Protein AF-A0A9E1PCH2-F1 (afdb_monomer_lite)

Radius of gyration: 29.61 Å; chains: 1; bounding box: 60×16×73 Å

pLDDT: mean 84.95, std 13.12, range [49.56, 97.94]

Structure (mmCIF, N/CA/C/O backbone):
data_AF-A0A9E1PCH2-F1
#
_entry.id   AF-A0A9E1PCH2-F1
#
loop_
_atom_site.group_PDB
_atom_site.id
_atom_site.type_symbol
_atom_site.label_atom_id
_atom_site.label_alt_id
_atom_site.label_comp_id
_atom_site.label_as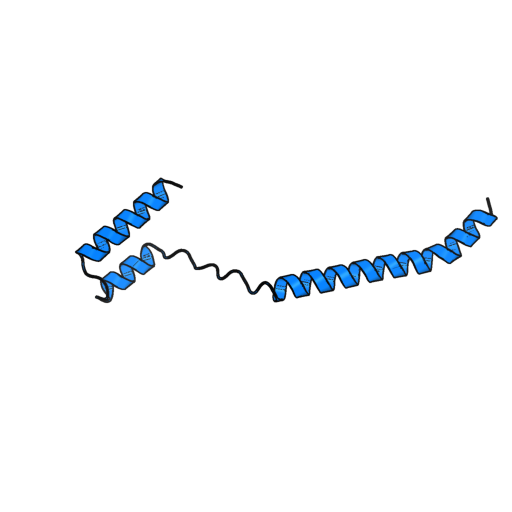ym_id
_atom_site.label_entity_id
_atom_site.label_seq_id
_atom_site.pdbx_PDB_ins_code
_atom_site.Cartn_x
_atom_site.Cartn_y
_atom_site.Cartn_z
_atom_site.occupancy
_atom_site.B_iso_or_equiv
_atom_site.auth_seq_id
_atom_site.auth_comp_id
_atom_site.auth_asym_id
_atom_site.auth_atom_id
_atom_site.pdbx_PDB_model_num
ATOM 1 N N . MET A 1 1 ? 26.643 -1.705 -41.474 1.00 57.44 1 MET A N 1
ATOM 2 C CA . MET A 1 1 ? 25.797 -2.409 -40.478 1.00 57.44 1 MET A CA 1
ATOM 3 C C . MET A 1 1 ? 26.589 -3.204 -39.434 1.00 57.44 1 MET A C 1
ATOM 5 O O . MET A 1 1 ? 26.073 -3.355 -38.340 1.00 57.44 1 MET A O 1
ATOM 9 N N . ILE A 1 2 ? 27.827 -3.653 -39.697 1.00 63.06 2 ILE A N 1
ATOM 10 C CA . ILE A 1 2 ? 28.632 -4.441 -38.733 1.00 63.06 2 ILE A CA 1
ATOM 11 C C . ILE A 1 2 ? 29.072 -3.611 -37.506 1.00 63.06 2 ILE A C 1
ATOM 13 O O . ILE A 1 2 ? 28.972 -4.087 -36.382 1.00 63.06 2 ILE A O 1
ATOM 17 N N . LEU A 1 3 ? 29.450 -2.341 -37.706 1.00 66.94 3 LEU A N 1
ATOM 18 C CA . LEU A 1 3 ? 29.915 -1.440 -36.634 1.00 66.94 3 LEU A CA 1
ATOM 19 C C . LEU A 1 3 ? 28.850 -1.118 -35.570 1.00 66.94 3 LEU A C 1
ATOM 21 O O . LEU A 1 3 ? 29.192 -0.876 -34.420 1.00 66.94 3 LEU A O 1
ATOM 25 N N . LEU A 1 4 ? 27.564 -1.119 -35.946 1.00 71.62 4 LEU A N 1
ATOM 26 C CA . LEU A 1 4 ? 26.447 -0.889 -35.018 1.00 71.62 4 LEU A CA 1
ATOM 27 C C . LEU A 1 4 ? 26.181 -2.115 -34.134 1.00 71.62 4 LEU A C 1
ATOM 29 O O . LEU A 1 4 ? 25.799 -1.963 -32.980 1.00 71.62 4 LEU A O 1
ATOM 33 N N . GLY A 1 5 ? 26.402 -3.326 -34.653 1.00 76.94 5 GLY A N 1
ATOM 34 C CA . GLY A 1 5 ? 26.195 -4.561 -33.896 1.00 76.94 5 GLY A CA 1
ATOM 35 C C . GLY A 1 5 ? 27.198 -4.725 -32.754 1.00 76.94 5 GLY A C 1
ATOM 36 O O . GLY A 1 5 ? 26.807 -5.107 -31.656 1.00 76.94 5 GLY A O 1
ATOM 37 N N . SER A 1 6 ? 28.467 -4.379 -32.986 1.00 78.94 6 SER A N 1
ATOM 38 C CA . SER A 1 6 ? 29.532 -4.498 -31.983 1.00 78.94 6 SER A CA 1
ATOM 39 C C . SER A 1 6 ? 29.352 -3.526 -30.815 1.00 78.94 6 SER A C 1
ATOM 41 O O . SER A 1 6 ? 29.404 -3.951 -29.665 1.00 78.94 6 SER A O 1
ATOM 43 N N . VAL A 1 7 ? 29.044 -2.253 -31.089 1.00 81.88 7 VAL A N 1
ATOM 44 C CA . VAL A 1 7 ? 28.779 -1.270 -30.019 1.00 81.88 7 VAL A CA 1
ATOM 45 C C . VAL A 1 7 ? 27.524 -1.620 -29.222 1.00 81.88 7 VAL A C 1
ATOM 47 O O . VAL A 1 7 ? 27.514 -1.477 -28.003 1.00 81.88 7 VAL A O 1
ATOM 50 N N . LEU A 1 8 ? 26.476 -2.142 -29.875 1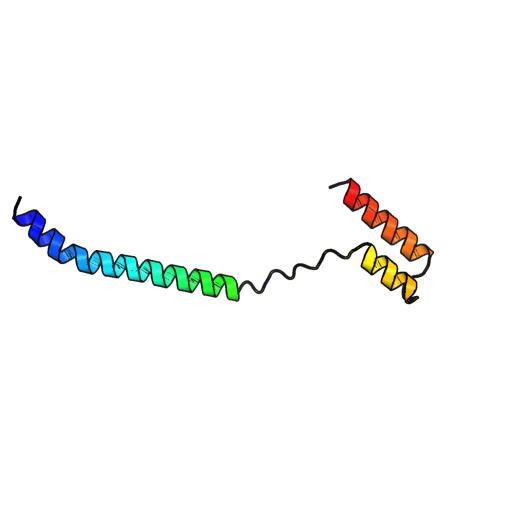.00 83.19 8 LEU A N 1
ATOM 51 C CA . LEU A 1 8 ? 25.299 -2.627 -29.159 1.00 83.19 8 LEU A CA 1
ATOM 52 C C . LEU A 1 8 ? 25.659 -3.808 -28.255 1.00 83.19 8 LEU A C 1
ATOM 54 O O . LEU A 1 8 ? 25.247 -3.807 -27.106 1.00 83.19 8 LEU A O 1
ATOM 58 N N . GLN A 1 9 ? 26.442 -4.783 -28.718 1.00 88.12 9 GLN A N 1
ATOM 59 C CA . GLN A 1 9 ? 26.830 -5.930 -27.887 1.00 88.12 9 GLN A CA 1
ATOM 60 C C . GLN A 1 9 ? 27.703 -5.556 -26.685 1.00 88.12 9 GLN A C 1
ATOM 62 O O . GLN A 1 9 ? 27.656 -6.248 -25.672 1.00 88.12 9 GLN A O 1
ATOM 67 N N . GLU A 1 10 ? 28.453 -4.461 -26.767 1.00 88.75 10 GLU A N 1
ATOM 68 C CA . GLU A 1 10 ? 29.277 -3.966 -25.663 1.00 88.75 10 GLU A CA 1
ATOM 69 C C . GLU A 1 10 ? 28.459 -3.162 -24.634 1.00 88.75 10 GLU A C 1
ATOM 71 O O . GLU A 1 10 ? 28.662 -3.282 -23.425 1.00 88.75 10 GLU A O 1
ATOM 76 N N . ILE A 1 11 ? 27.477 -2.384 -25.100 1.00 92.44 11 ILE A N 1
ATOM 77 C CA . ILE A 1 11 ? 26.644 -1.513 -24.252 1.00 92.44 11 ILE A CA 1
ATOM 78 C C . ILE A 1 11 ? 25.434 -2.262 -23.666 1.00 92.44 11 ILE A C 1
ATOM 80 O O . ILE A 1 11 ? 24.936 -1.924 -22.589 1.00 92.44 11 ILE A O 1
ATOM 84 N N . LEU A 1 12 ? 24.931 -3.290 -24.348 1.00 93.44 12 LEU A N 1
ATOM 85 C CA . LEU A 1 12 ? 23.729 -4.017 -23.937 1.00 93.44 12 LEU A CA 1
ATOM 86 C C . LEU A 1 12 ? 23.871 -4.710 -22.564 1.00 93.44 12 LEU A C 1
ATOM 88 O O . LEU A 1 12 ? 22.956 -4.559 -21.753 1.00 93.44 12 LEU A O 1
ATOM 92 N N . PRO A 1 13 ? 24.986 -5.391 -22.225 1.00 93.75 13 PRO A N 1
ATOM 93 C CA . PRO A 1 13 ? 25.149 -6.034 -20.921 1.00 93.75 13 PRO A CA 1
ATOM 94 C C . PRO A 1 13 ? 25.170 -5.027 -19.769 1.00 93.75 13 PRO A C 1
ATOM 96 O O . PRO A 1 13 ? 24.500 -5.232 -18.757 1.00 93.75 13 PRO A O 1
ATOM 99 N N . SER A 1 14 ? 25.897 -3.916 -19.929 1.00 93.94 14 SER A N 1
ATOM 100 C CA . SER A 1 14 ? 25.985 -2.863 -18.911 1.00 93.94 14 SER A CA 1
ATOM 101 C C . SER A 1 14 ? 24.653 -2.133 -18.739 1.00 93.94 14 SER A C 1
ATOM 103 O O . SER A 1 14 ? 24.248 -1.856 -17.611 1.00 93.94 14 SER A O 1
ATOM 105 N N . THR A 1 15 ? 23.915 -1.913 -19.830 1.00 95.25 15 THR A N 1
ATOM 106 C CA . THR A 1 15 ? 22.566 -1.330 -19.791 1.00 95.25 15 THR A CA 1
ATOM 107 C C . THR A 1 15 ? 21.577 -2.249 -19.074 1.00 95.25 15 THR A C 1
ATOM 109 O O . THR A 1 15 ? 20.844 -1.797 -18.195 1.00 95.25 15 THR A O 1
ATOM 112 N N . ILE A 1 16 ? 21.576 -3.549 -19.394 1.00 96.38 16 ILE A N 1
ATOM 113 C CA . ILE A 1 16 ? 20.722 -4.542 -18.724 1.00 96.38 16 ILE A CA 1
ATOM 114 C C . ILE A 1 16 ? 21.052 -4.607 -17.231 1.00 96.38 16 ILE A C 1
ATOM 116 O O . ILE A 1 16 ? 20.139 -4.581 -16.406 1.00 96.38 16 ILE A O 1
ATOM 120 N N . LEU A 1 17 ? 22.338 -4.635 -16.873 1.00 96.56 17 LEU A N 1
ATOM 121 C CA . LEU A 1 17 ? 22.782 -4.625 -15.480 1.00 96.56 17 LEU A CA 1
ATOM 122 C C . LEU A 1 17 ? 22.236 -3.402 -14.728 1.00 96.56 17 LEU A C 1
ATOM 124 O O . LEU A 1 17 ? 21.712 -3.539 -13.622 1.00 96.56 17 LEU A O 1
ATOM 128 N N . LEU A 1 18 ? 22.315 -2.218 -15.341 1.00 97.19 18 LEU A N 1
ATOM 129 C CA . LEU A 1 18 ? 21.816 -0.974 -14.755 1.00 97.19 18 LEU A CA 1
ATOM 130 C C . LEU A 1 18 ? 20.298 -1.015 -14.546 1.00 97.19 18 LEU A C 1
ATOM 132 O O . LEU A 1 18 ? 19.813 -0.666 -13.471 1.00 97.19 18 LEU A O 1
ATOM 136 N N . ILE A 1 19 ? 19.550 -1.497 -15.542 1.00 97.69 19 ILE A N 1
ATOM 137 C CA . ILE A 1 19 ? 18.094 -1.665 -15.450 1.00 97.69 19 ILE A CA 1
ATOM 138 C C . ILE A 1 19 ? 17.737 -2.603 -14.295 1.00 97.69 19 ILE A C 1
ATOM 140 O O . ILE A 1 19 ? 16.888 -2.271 -13.466 1.00 97.69 19 ILE A O 1
ATOM 144 N N . VAL A 1 20 ? 18.409 -3.753 -14.202 1.00 97.69 20 VAL A N 1
ATOM 145 C CA . VAL A 1 20 ? 18.196 -4.722 -13.118 1.00 97.69 20 VAL A CA 1
ATOM 146 C C . VAL A 1 20 ? 18.481 -4.083 -11.758 1.00 97.69 20 VAL A C 1
ATOM 148 O O . VAL A 1 20 ? 17.681 -4.232 -10.833 1.00 97.69 20 VAL A O 1
ATOM 151 N N . LEU A 1 21 ? 19.564 -3.315 -11.640 1.00 97.88 21 LEU A N 1
ATOM 152 C CA . LEU A 1 21 ? 19.930 -2.621 -10.406 1.00 97.88 21 LEU A CA 1
ATOM 153 C C . LEU A 1 21 ? 18.863 -1.599 -9.988 1.00 97.88 21 LEU A C 1
ATOM 155 O O . LEU A 1 21 ? 18.470 -1.568 -8.820 1.00 97.88 21 LEU A O 1
ATOM 159 N N . VAL A 1 22 ? 18.335 -0.815 -10.933 1.00 97.88 22 VAL A N 1
ATOM 160 C CA . VAL A 1 22 ? 17.248 0.144 -10.669 1.00 97.88 22 VAL A CA 1
ATOM 161 C C . VAL A 1 22 ? 15.978 -0.572 -10.213 1.00 97.88 22 VAL A C 1
ATOM 163 O O . VAL A 1 22 ? 15.345 -0.134 -9.251 1.00 97.88 22 VAL A O 1
ATOM 166 N N . ILE A 1 23 ? 15.616 -1.691 -10.846 1.00 97.88 23 ILE A N 1
ATOM 167 C CA . ILE A 1 23 ? 14.442 -2.483 -10.451 1.00 97.88 23 ILE A CA 1
ATOM 168 C C . ILE A 1 23 ? 14.615 -3.018 -9.027 1.00 97.88 23 ILE A C 1
ATOM 170 O O . ILE A 1 23 ? 13.710 -2.870 -8.205 1.00 97.88 23 ILE A O 1
ATOM 174 N N . ILE A 1 24 ? 15.777 -3.593 -8.706 1.00 97.94 24 ILE A N 1
ATOM 175 C CA . ILE A 1 24 ? 16.074 -4.110 -7.363 1.00 97.94 24 ILE A CA 1
ATOM 176 C C . ILE A 1 24 ? 15.985 -2.983 -6.330 1.00 97.94 24 ILE A C 1
ATOM 178 O O . ILE A 1 24 ? 15.276 -3.125 -5.330 1.00 97.94 24 ILE A O 1
ATOM 182 N N . GLY A 1 25 ? 16.635 -1.845 -6.589 1.00 97.25 25 GLY A N 1
ATOM 183 C CA . GLY A 1 25 ? 16.581 -0.673 -5.716 1.00 97.25 25 GLY A CA 1
ATOM 184 C C . GLY A 1 25 ? 15.150 -0.175 -5.504 1.00 97.25 25 GLY A C 1
ATOM 185 O O . GLY A 1 25 ? 14.725 0.031 -4.367 1.00 97.25 25 GLY A O 1
ATOM 186 N N . GLY A 1 26 ? 14.365 -0.073 -6.579 1.00 96.75 26 GLY A N 1
ATOM 187 C CA . GLY A 1 26 ? 12.954 0.306 -6.520 1.00 96.75 26 GLY A CA 1
ATOM 188 C C . GLY A 1 26 ? 12.118 -0.657 -5.674 1.00 96.75 26 GLY A C 1
ATOM 189 O O . GLY A 1 26 ? 11.361 -0.223 -4.807 1.00 96.75 26 GLY A O 1
ATOM 190 N N . VAL A 1 27 ? 12.293 -1.969 -5.857 1.00 96.94 27 VAL A N 1
ATOM 191 C CA . VAL A 1 27 ? 11.595 -2.998 -5.070 1.00 96.94 27 VAL A CA 1
ATOM 192 C C . VAL A 1 27 ? 11.960 -2.912 -3.587 1.00 96.94 27 VAL A C 1
ATOM 194 O O . VAL A 1 27 ? 11.069 -3.002 -2.737 1.00 96.94 27 VAL A O 1
ATOM 197 N N . ILE A 1 28 ? 13.241 -2.711 -3.264 1.00 96.88 28 ILE A N 1
ATOM 198 C CA . ILE A 1 28 ? 13.712 -2.537 -1.883 1.00 96.88 28 ILE A CA 1
ATOM 199 C C . ILE A 1 28 ? 13.060 -1.301 -1.258 1.00 96.88 28 ILE A C 1
ATOM 201 O O . ILE A 1 28 ? 12.477 -1.409 -0.180 1.00 96.88 28 ILE A O 1
ATOM 205 N N . ILE A 1 29 ? 13.080 -0.155 -1.945 1.00 96.12 29 ILE A N 1
ATOM 206 C CA . ILE A 1 29 ? 12.478 1.096 -1.459 1.00 96.12 29 ILE A CA 1
ATOM 207 C C . ILE A 1 29 ? 10.973 0.932 -1.239 1.00 96.12 29 ILE A C 1
ATOM 209 O O . ILE A 1 29 ? 10.451 1.356 -0.209 1.00 96.12 29 ILE A O 1
ATOM 213 N N . LEU A 1 30 ? 10.257 0.306 -2.175 1.00 94.19 30 LEU A N 1
ATOM 214 C CA . LEU A 1 30 ? 8.814 0.092 -2.057 1.00 94.19 30 LEU A CA 1
ATOM 215 C C . LEU A 1 30 ? 8.469 -0.840 -0.891 1.00 94.19 30 LEU A C 1
ATOM 217 O O . LEU A 1 30 ? 7.527 -0.562 -0.145 1.00 94.19 30 LEU A O 1
ATOM 221 N N . ARG A 1 31 ? 9.243 -1.913 -0.690 1.00 91.94 31 ARG A N 1
ATOM 222 C CA . ARG A 1 31 ? 9.081 -2.818 0.458 1.00 91.94 31 ARG A CA 1
ATOM 223 C C . ARG A 1 31 ? 9.398 -2.119 1.775 1.00 91.94 31 ARG A C 1
ATOM 225 O O . ARG A 1 31 ? 8.576 -2.175 2.686 1.00 91.94 31 ARG A O 1
ATOM 232 N N . ALA A 1 32 ? 10.513 -1.397 1.850 1.00 91.38 32 ALA A N 1
ATOM 233 C CA . ALA A 1 32 ? 10.887 -0.613 3.023 1.00 91.38 32 ALA A CA 1
ATOM 234 C C . ALA A 1 32 ? 9.819 0.441 3.350 1.00 91.38 32 ALA A C 1
ATOM 236 O O . ALA A 1 32 ? 9.391 0.560 4.494 1.00 91.38 32 ALA A O 1
ATOM 237 N N . ARG A 1 33 ? 9.292 1.140 2.336 1.00 88.62 33 ARG A N 1
ATOM 238 C CA . ARG A 1 33 ? 8.193 2.101 2.490 1.00 88.62 33 ARG A CA 1
ATOM 239 C C . ARG A 1 33 ? 6.911 1.434 2.986 1.00 88.62 33 ARG A C 1
ATOM 241 O O . ARG A 1 33 ? 6.213 2.029 3.802 1.00 88.62 33 ARG A O 1
ATOM 248 N N . LYS A 1 34 ? 6.589 0.226 2.514 1.00 83.62 34 LYS A N 1
ATOM 249 C CA . LYS A 1 34 ? 5.426 -0.541 2.986 1.00 83.62 34 LYS A CA 1
ATOM 250 C C . LYS A 1 34 ? 5.585 -0.986 4.442 1.00 83.62 34 LYS A C 1
ATOM 252 O O . LYS A 1 34 ? 4.597 -1.008 5.157 1.00 83.62 34 LYS A O 1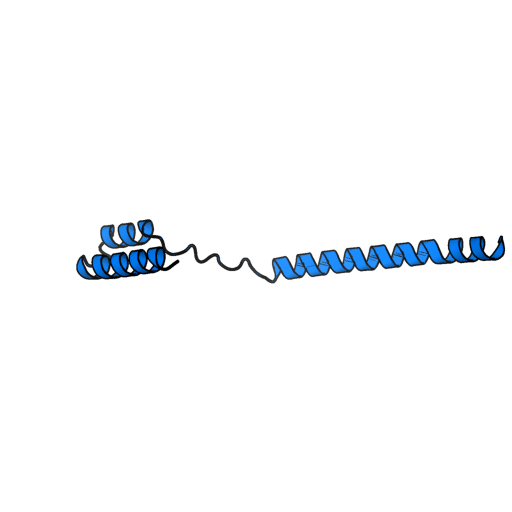
ATOM 257 N N . MET A 1 35 ? 6.801 -1.312 4.877 1.00 83.62 35 MET A N 1
ATOM 258 C CA . MET A 1 35 ? 7.083 -1.661 6.275 1.00 83.62 35 MET A CA 1
ATOM 259 C C . MET A 1 35 ? 7.096 -0.426 7.189 1.00 83.62 35 MET A C 1
ATOM 261 O O . MET A 1 35 ? 6.612 -0.498 8.313 1.00 83.62 35 MET A O 1
ATOM 265 N N . ALA A 1 36 ? 7.609 0.709 6.701 1.00 81.19 36 ALA A N 1
ATOM 266 C CA . ALA A 1 36 ? 7.677 1.970 7.444 1.00 81.19 36 ALA A CA 1
ATOM 267 C C . ALA A 1 36 ? 6.315 2.669 7.562 1.00 81.19 36 ALA A C 1
ATOM 269 O O . ALA A 1 36 ? 6.018 3.283 8.585 1.00 81.19 36 ALA A O 1
ATOM 270 N N . LYS A 1 37 ? 5.450 2.537 6.548 1.00 72.44 37 LYS A N 1
ATOM 271 C CA . LYS A 1 37 ? 4.010 2.752 6.706 1.00 72.44 37 LYS A CA 1
ATOM 272 C C . LYS A 1 37 ? 3.460 1.579 7.511 1.00 72.44 37 LYS A C 1
ATOM 274 O O . LYS A 1 37 ? 2.789 0.716 6.949 1.00 72.44 37 LYS A O 1
ATOM 279 N N . GLY A 1 38 ? 3.783 1.535 8.808 1.00 59.62 38 GLY A N 1
ATOM 280 C CA . GLY A 1 38 ? 3.120 0.649 9.756 1.00 59.62 38 GLY A CA 1
ATOM 281 C C . GLY A 1 38 ? 1.637 0.671 9.430 1.00 59.62 38 GLY A C 1
ATOM 282 O O . GLY A 1 38 ? 1.110 1.760 9.171 1.00 59.62 38 GLY A O 1
ATOM 283 N N . SER A 1 39 ? 1.049 -0.525 9.287 1.00 58.25 39 SER A N 1
ATOM 284 C CA . SER A 1 39 ? -0.324 -0.737 8.829 1.00 58.25 39 SER A CA 1
ATOM 285 C C . SER A 1 39 ? -1.153 0.440 9.307 1.00 58.25 39 SER A C 1
ATOM 287 O O . SER A 1 39 ? -1.123 0.656 10.525 1.00 58.25 39 SER A O 1
ATOM 289 N N . PRO A 1 40 ? -1.802 1.243 8.426 1.00 56.12 40 PRO A N 1
ATOM 290 C CA . PRO A 1 40 ? -2.753 2.220 8.927 1.00 56.12 40 PRO A CA 1
ATOM 291 C C . PRO A 1 40 ? -3.593 1.399 9.875 1.00 56.12 40 PRO A C 1
ATOM 293 O O . PRO A 1 40 ? -4.113 0.362 9.448 1.00 56.12 40 PRO A O 1
ATOM 296 N N . LYS A 1 41 ? -3.531 1.727 11.174 1.00 50.06 41 LYS A N 1
ATOM 297 C CA . LYS A 1 41 ? -4.357 1.070 12.170 1.00 50.06 41 LYS A CA 1
ATOM 298 C C . LYS A 1 41 ? -5.712 1.235 11.527 1.00 50.06 41 LYS A C 1
ATOM 300 O O . LYS A 1 41 ? -6.200 2.354 11.389 1.00 50.06 41 LYS A O 1
ATOM 305 N N . SER A 1 42 ? -6.228 0.147 10.967 1.00 49.56 42 SER A N 1
ATOM 306 C CA . SER A 1 42 ? -7.620 0.066 10.639 1.00 49.56 42 SER A CA 1
ATOM 307 C C . SER A 1 42 ? -8.170 0.106 12.042 1.00 49.56 42 SER A C 1
ATOM 309 O O . SER A 1 42 ? -8.163 -0.902 12.745 1.00 49.56 42 SER A O 1
ATOM 311 N N . GLU A 1 43 ? -8.399 1.327 12.531 1.00 54.22 43 GLU A N 1
ATOM 312 C CA . GLU A 1 43 ? -9.292 1.592 13.627 1.00 54.22 43 GLU A CA 1
ATOM 313 C C . GLU A 1 43 ? -10.548 0.916 13.138 1.00 54.22 43 GLU A C 1
ATOM 315 O O . GLU A 1 43 ? -11.245 1.422 12.257 1.00 54.22 43 GLU A O 1
ATOM 320 N N . MET A 1 44 ? -10.678 -0.346 13.542 1.00 51.91 44 MET A N 1
ATOM 321 C CA . MET A 1 44 ? -11.789 -1.186 13.187 1.00 51.91 44 MET A CA 1
ATOM 322 C C . MET A 1 44 ? -12.988 -0.329 13.559 1.00 51.91 44 MET A C 1
ATOM 324 O O . MET A 1 44 ? -13.064 0.082 14.721 1.00 51.91 44 MET A O 1
ATOM 328 N N . PRO A 1 45 ? -13.799 0.102 12.577 1.00 65.69 45 PRO A N 1
ATOM 329 C CA . PRO A 1 45 ? -14.774 1.142 12.826 1.00 65.69 45 PRO A CA 1
ATOM 330 C C . PRO A 1 45 ? -15.649 0.644 13.962 1.00 65.69 45 PRO A C 1
ATOM 332 O O . PRO A 1 45 ? -16.253 -0.421 13.835 1.00 65.69 45 PRO A O 1
ATOM 335 N N . PHE A 1 46 ? -15.624 1.371 15.084 1.00 76.56 46 PHE A N 1
ATOM 336 C CA . PHE A 1 46 ? -16.300 0.980 16.313 1.00 76.56 46 PHE A CA 1
ATOM 337 C C . PHE A 1 46 ? -17.714 0.525 15.964 1.00 76.56 46 PHE A C 1
ATOM 339 O O . PHE A 1 46 ? -18.488 1.278 15.365 1.00 76.56 46 PHE A O 1
ATOM 346 N N . THR A 1 47 ? -18.022 -0.742 16.233 1.00 85.56 47 THR A N 1
ATOM 347 C CA . THR A 1 47 ? -19.229 -1.364 15.673 1.00 85.56 47 THR A CA 1
ATOM 348 C C . THR A 1 47 ? -20.412 -1.226 16.626 1.00 85.56 47 THR A C 1
ATOM 350 O O . THR A 1 47 ? -20.261 -1.136 17.845 1.00 85.56 47 THR A O 1
ATOM 353 N N . LEU A 1 48 ? -21.641 -1.302 16.100 1.00 86.94 48 LEU A N 1
ATOM 354 C CA . LEU A 1 48 ? -22.840 -1.387 16.950 1.00 86.94 48 LEU A CA 1
ATOM 355 C C . LEU A 1 48 ? -22.808 -2.611 17.885 1.00 86.94 48 LEU A C 1
ATOM 357 O O . LEU A 1 48 ? -23.424 -2.594 18.953 1.00 86.94 48 LEU A O 1
ATOM 361 N N . ALA A 1 49 ? -22.099 -3.676 17.494 1.00 86.06 49 ALA A N 1
ATOM 362 C CA . ALA A 1 49 ? -21.914 -4.860 18.322 1.00 86.06 49 ALA A CA 1
ATOM 363 C C . ALA A 1 49 ? -21.032 -4.565 19.545 1.00 86.06 49 ALA A C 1
ATOM 365 O O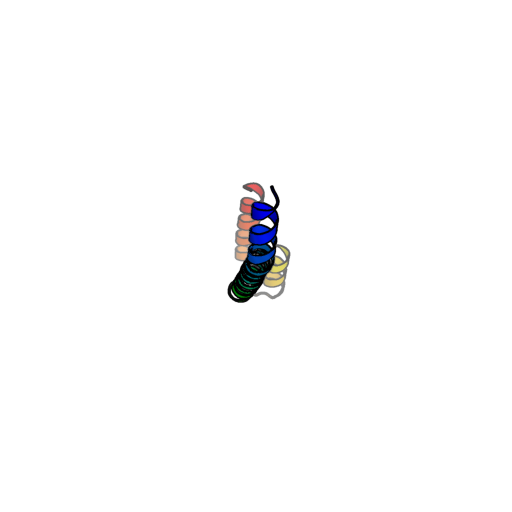 . ALA A 1 49 ? -21.351 -5.024 20.642 1.00 86.06 49 ALA A O 1
ATOM 366 N N . GLU A 1 50 ? -19.972 -3.771 19.383 1.00 87.75 50 GLU A N 1
ATOM 367 C CA . GLU A 1 50 ? -19.116 -3.322 20.487 1.00 87.75 50 GLU A CA 1
ATOM 368 C C . GLU A 1 50 ? -19.849 -2.362 21.420 1.00 87.75 50 GLU A C 1
ATOM 370 O O . GLU A 1 50 ? -19.809 -2.562 22.632 1.00 87.75 50 GLU A O 1
ATOM 375 N N . LEU A 1 51 ? -20.619 -1.414 20.875 1.00 90.31 51 LEU A N 1
ATOM 376 C CA . LEU A 1 51 ? -21.451 -0.517 21.681 1.00 90.31 51 LEU A CA 1
ATOM 377 C C . LEU A 1 51 ? -22.440 -1.298 22.567 1.00 90.31 51 LEU A C 1
ATOM 379 O O . LEU A 1 51 ? -22.604 -0.998 23.749 1.00 90.31 51 LEU A O 1
ATOM 383 N N . ARG A 1 52 ? -23.077 -2.343 22.018 1.00 89.19 52 ARG A N 1
ATOM 384 C CA . ARG A 1 52 ? -23.994 -3.211 22.777 1.00 89.19 52 ARG A CA 1
ATOM 385 C C . ARG A 1 52 ? -23.264 -4.023 23.850 1.00 89.19 52 ARG A C 1
ATOM 387 O O . ARG A 1 52 ? -23.835 -4.260 24.911 1.00 89.19 52 ARG A O 1
ATOM 394 N N . LYS A 1 53 ? -22.034 -4.477 23.590 1.00 91.31 53 LYS A N 1
ATOM 395 C CA . LYS A 1 53 ? -21.222 -5.169 24.604 1.00 91.31 53 LYS A CA 1
ATOM 396 C C . LYS A 1 53 ? -20.889 -4.232 25.766 1.00 91.31 53 LYS A C 1
ATOM 398 O O . LYS A 1 53 ? -21.015 -4.655 26.906 1.00 91.31 53 LYS A O 1
ATOM 403 N N . LEU A 1 54 ? -20.538 -2.981 25.480 1.00 89.94 54 LEU A N 1
ATOM 404 C CA . LEU A 1 54 ? -20.204 -1.964 26.483 1.00 89.94 54 LEU A CA 1
ATOM 405 C C . LEU A 1 54 ? -21.394 -1.665 27.409 1.00 89.94 54 LEU A C 1
ATOM 407 O O . LEU A 1 54 ? -21.262 -1.696 28.629 1.00 89.94 54 LEU A O 1
ATOM 411 N N . HIS A 1 55 ? -22.587 -1.518 26.825 1.00 92.50 55 HIS A N 1
ATOM 412 C CA . HIS A 1 55 ? -23.845 -1.389 27.569 1.00 92.50 55 HIS A CA 1
ATOM 413 C C . HIS A 1 55 ? -24.136 -2.611 28.453 1.00 92.50 55 HIS A C 1
ATOM 415 O O . HIS A 1 55 ? -24.418 -2.467 29.637 1.00 92.50 55 HIS A O 1
ATOM 421 N N . LYS A 1 56 ? -23.969 -3.831 27.923 1.00 91.81 56 LYS A N 1
ATOM 422 C CA . LYS A 1 56 ? -24.148 -5.071 28.702 1.00 91.81 56 LYS A CA 1
ATOM 423 C C . LYS A 1 56 ? -23.156 -5.230 29.857 1.00 91.81 56 LYS A C 1
ATOM 425 O O . LYS A 1 56 ? -23.480 -5.916 30.819 1.00 91.81 56 LYS A O 1
ATOM 430 N N . ARG A 1 57 ? -21.960 -4.643 29.757 1.00 93.31 57 ARG A N 1
ATOM 431 C CA . ARG A 1 57 ? -20.964 -4.627 30.842 1.00 93.31 57 ARG A CA 1
ATOM 432 C C . ARG A 1 57 ? -21.275 -3.586 31.924 1.00 93.31 57 ARG A C 1
ATOM 434 O O . ARG A 1 57 ? -20.567 -3.547 32.920 1.00 93.31 57 ARG A O 1
ATOM 441 N N . GLY A 1 58 ? -22.310 -2.762 31.741 1.00 90.88 58 GLY A N 1
ATOM 442 C CA . GLY A 1 58 ? -22.648 -1.679 32.665 1.00 90.88 58 GLY A CA 1
ATOM 443 C C . GLY A 1 58 ? -21.714 -0.470 32.564 1.00 90.88 58 GLY A C 1
ATOM 444 O O . GLY A 1 58 ? -21.785 0.424 33.394 1.00 90.88 58 GLY A O 1
ATOM 445 N N . GLU A 1 59 ? -20.857 -0.418 31.541 1.00 90.62 59 GLU A N 1
ATOM 446 C CA . GLU A 1 59 ? -19.939 0.704 31.288 1.00 90.62 59 GLU A CA 1
ATOM 447 C C . GLU A 1 59 ? -20.641 1.898 30.611 1.00 90.62 59 GLU A C 1
ATOM 449 O O . GLU A 1 59 ? -20.016 2.913 30.320 1.00 90.62 59 GLU A O 1
ATOM 454 N N . LEU A 1 60 ? -21.935 1.764 30.313 1.00 89.75 60 LEU A N 1
ATOM 455 C CA . LEU A 1 60 ? -22.753 2.737 29.598 1.00 89.75 60 LEU A CA 1
ATOM 456 C C . LEU A 1 60 ? -24.146 2.743 30.225 1.00 89.75 60 LEU A C 1
ATOM 458 O O . LEU A 1 60 ? -24.758 1.680 30.346 1.00 89.75 60 LEU A O 1
ATOM 462 N N . SER A 1 61 ? -24.667 3.916 30.581 1.00 90.44 61 SER A N 1
ATOM 463 C CA . SER A 1 61 ? -26.071 4.025 30.988 1.00 90.44 61 SER A CA 1
ATOM 464 C C . SER A 1 61 ? -27.011 3.819 29.793 1.00 90.44 61 SER A C 1
ATOM 466 O O . SER A 1 61 ? -26.630 3.995 28.630 1.00 90.44 61 SER A O 1
ATOM 468 N N . ASP A 1 62 ? -28.271 3.470 30.064 1.00 91.31 62 ASP A N 1
ATOM 469 C CA . ASP A 1 62 ? -29.292 3.274 29.025 1.00 91.31 62 ASP A CA 1
ATOM 470 C C . ASP A 1 62 ? -29.461 4.507 28.124 1.00 91.31 62 ASP A C 1
ATOM 472 O O . ASP A 1 62 ? -29.628 4.389 26.906 1.00 91.31 62 ASP A O 1
ATOM 476 N N . GLU A 1 63 ? -29.390 5.700 28.714 1.00 92.75 63 GLU A N 1
ATOM 477 C CA . GLU A 1 63 ? -29.562 6.968 28.005 1.00 92.75 63 GLU A CA 1
ATOM 478 C C . GLU A 1 63 ? -28.367 7.291 27.106 1.00 92.75 63 GLU A C 1
ATOM 480 O O . GLU A 1 63 ? -28.528 7.685 25.944 1.00 92.75 63 GLU A O 1
ATOM 485 N N 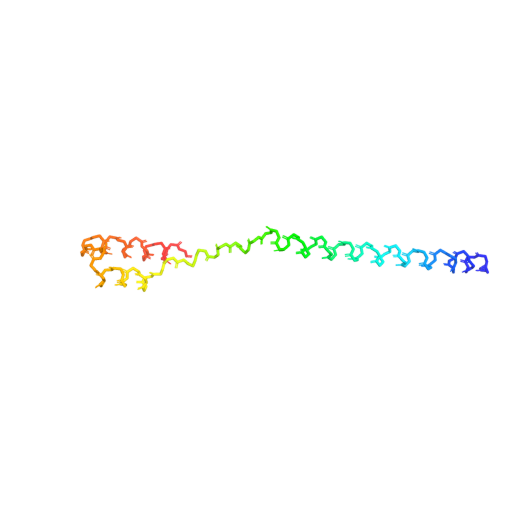. GLU A 1 64 ? -27.156 7.053 27.600 1.00 90.06 64 GLU A N 1
ATOM 486 C CA . GLU A 1 64 ? -25.933 7.196 26.815 1.00 90.06 64 GLU A CA 1
ATOM 487 C C . GLU A 1 64 ? -25.884 6.172 25.668 1.00 90.06 64 GLU A C 1
ATOM 489 O O . GLU A 1 64 ? -25.532 6.525 24.537 1.00 90.06 64 GLU A O 1
ATOM 494 N N . PHE A 1 65 ? -26.335 4.933 25.900 1.00 93.19 65 PHE A N 1
ATOM 495 C CA . PHE A 1 65 ? -26.423 3.905 24.861 1.00 93.19 65 PHE A CA 1
ATOM 496 C C . PHE A 1 65 ? -27.398 4.301 23.750 1.00 93.19 65 PHE A C 1
ATOM 498 O O . PHE A 1 65 ? -27.057 4.203 22.566 1.00 93.19 65 PHE A O 1
ATOM 505 N N . LYS A 1 66 ? -28.596 4.789 24.099 1.00 93.00 66 LYS A N 1
ATOM 506 C CA . LYS A 1 66 ? -29.588 5.261 23.117 1.00 93.00 66 LYS A CA 1
ATOM 507 C C . LYS A 1 66 ? -29.026 6.393 22.256 1.00 93.00 66 LYS A C 1
ATOM 509 O O . LYS A 1 66 ? -29.151 6.335 21.029 1.00 93.00 66 LYS A O 1
ATOM 514 N N . ARG A 1 67 ? -28.372 7.387 22.872 1.00 91.81 67 ARG A N 1
ATOM 515 C CA . ARG A 1 67 ? -27.752 8.520 22.160 1.00 91.81 67 ARG A CA 1
ATOM 516 C C . ARG A 1 67 ? -26.642 8.062 21.213 1.00 91.81 67 ARG A C 1
ATOM 518 O O . ARG A 1 67 ? -26.648 8.435 20.038 1.00 91.81 67 ARG A O 1
ATOM 525 N N . ALA A 1 68 ? -25.727 7.220 21.693 1.00 90.12 68 ALA A N 1
ATOM 526 C CA . ALA A 1 68 ? -24.624 6.697 20.889 1.00 90.12 68 ALA A CA 1
ATOM 527 C C . ALA A 1 68 ? -25.129 5.846 19.711 1.00 90.12 68 ALA A C 1
ATOM 529 O O . ALA A 1 68 ? -24.712 6.050 18.568 1.00 90.12 68 ALA A O 1
ATOM 530 N N . LYS A 1 69 ? -26.102 4.959 19.956 1.00 91.69 69 LYS A N 1
ATOM 531 C CA . LYS A 1 69 ? -26.728 4.119 18.927 1.00 91.69 69 LYS A CA 1
ATOM 532 C C . LYS A 1 69 ? -27.398 4.960 17.836 1.00 91.69 69 LYS A C 1
ATOM 534 O O . LYS A 1 69 ? -27.210 4.676 16.654 1.00 91.69 69 LYS A O 1
ATOM 539 N N . ALA A 1 70 ? -28.152 5.995 18.212 1.00 91.81 70 ALA A N 1
ATOM 540 C CA . ALA A 1 70 ? -28.814 6.884 17.257 1.00 91.81 70 ALA A CA 1
ATOM 541 C C . ALA A 1 70 ? -27.802 7.641 16.378 1.00 91.81 70 ALA A C 1
ATOM 543 O O . ALA A 1 70 ? -27.963 7.699 15.159 1.00 91.81 70 ALA A O 1
ATOM 544 N N . SER A 1 71 ? -26.724 8.158 16.976 1.00 88.75 71 SER A N 1
ATOM 545 C CA . SER A 1 71 ? -25.643 8.840 16.251 1.00 88.75 71 SER A CA 1
ATOM 546 C C . SER A 1 71 ? -24.973 7.929 15.213 1.00 88.75 71 SER A C 1
ATOM 548 O O . SER A 1 71 ? -24.783 8.330 14.063 1.00 88.75 71 SER A O 1
ATOM 550 N N . MET A 1 72 ? -24.684 6.674 15.578 1.00 88.94 72 MET A N 1
ATOM 551 C CA . MET A 1 72 ? -24.072 5.696 14.669 1.00 88.94 72 MET A CA 1
ATOM 552 C C . MET A 1 72 ? -24.989 5.315 13.501 1.00 88.94 72 MET A C 1
ATOM 554 O O . MET A 1 72 ? -24.534 5.267 12.360 1.00 88.94 72 MET A O 1
ATOM 558 N N . ILE A 1 73 ? -26.285 5.100 13.758 1.00 90.06 73 ILE A N 1
ATOM 559 C CA . ILE A 1 73 ? -27.269 4.792 12.705 1.00 90.06 73 ILE A CA 1
ATOM 560 C C . ILE A 1 73 ? -27.426 5.975 11.740 1.00 90.06 73 ILE A C 1
ATOM 562 O O . ILE A 1 73 ? -27.469 5.779 10.527 1.00 90.06 73 ILE A O 1
ATOM 566 N N . ASN A 1 74 ? -27.463 7.207 12.255 1.00 89.06 74 ASN A N 1
ATOM 567 C CA . ASN A 1 74 ? -27.575 8.406 11.423 1.00 89.06 74 ASN A CA 1
ATOM 568 C C . ASN A 1 74 ? -26.357 8.606 10.514 1.00 89.06 74 ASN A C 1
ATOM 570 O O . ASN A 1 74 ? -26.520 9.000 9.361 1.00 89.06 74 ASN A O 1
ATOM 574 N N . LYS A 1 75 ? -25.146 8.313 11.006 1.00 85.62 75 LYS A N 1
ATOM 575 C CA . LYS A 1 75 ? -23.930 8.337 10.180 1.00 85.62 75 LYS A CA 1
ATOM 576 C C . LYS A 1 75 ? -23.968 7.268 9.087 1.00 85.62 75 LYS A C 1
ATOM 578 O O . LYS A 1 75 ? -23.684 7.593 7.942 1.00 85.62 75 LYS A O 1
ATOM 583 N N . ALA A 1 76 ? -24.386 6.046 9.419 1.00 83.12 76 ALA A N 1
ATOM 584 C CA . ALA A 1 76 ? -24.495 4.946 8.458 1.00 83.12 76 ALA A CA 1
ATOM 585 C C . ALA A 1 76 ? -25.553 5.185 7.368 1.00 83.12 76 ALA A C 1
ATOM 587 O O . ALA A 1 76 ? -25.433 4.643 6.282 1.00 83.12 76 ALA A O 1
ATOM 588 N N . ARG A 1 77 ? -26.586 5.992 7.647 1.00 83.31 77 ARG A N 1
ATOM 589 C CA . ARG A 1 77 ? -27.606 6.381 6.658 1.00 83.31 77 ARG A CA 1
ATOM 590 C C . ARG A 1 77 ? -27.166 7.551 5.759 1.00 83.31 77 ARG A C 1
ATOM 592 O O . ARG A 1 77 ? -27.762 7.754 4.709 1.00 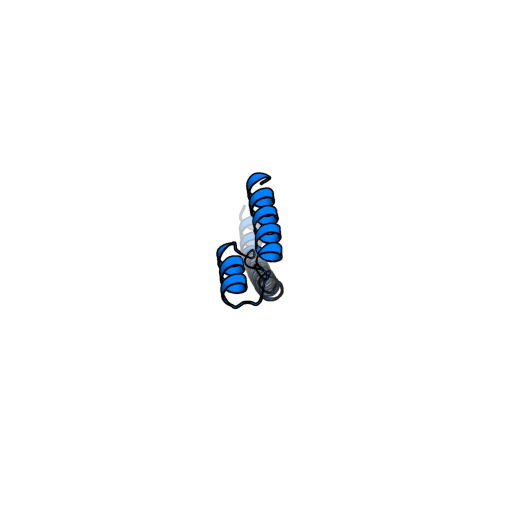83.31 77 ARG A O 1
ATOM 599 N N . LYS A 1 78 ? -26.205 8.370 6.205 1.00 75.88 78 LYS A N 1
ATOM 600 C CA . LYS A 1 78 ? -25.683 9.529 5.454 1.00 75.88 78 LYS A CA 1
ATOM 601 C C . LYS A 1 78 ? -24.526 9.181 4.509 1.00 75.88 78 LYS A C 1
ATOM 603 O O . LYS A 1 78 ? -24.190 10.024 3.682 1.00 75.88 78 LYS A O 1
ATOM 608 N N . GLN A 1 79 ? -23.902 8.016 4.688 1.00 58.31 79 GLN A N 1
ATOM 609 C CA . GLN A 1 79 ? -22.982 7.413 3.718 1.00 58.31 79 GLN A CA 1
ATOM 610 C C . GLN A 1 79 ? -23.769 6.690 2.630 1.00 58.31 79 GLN A C 1
ATOM 612 O O . GLN A 1 79 ? -23.263 6.688 1.490 1.00 58.31 79 GLN A O 1
#

Foldseek 3Di:
DVVVVVVCVVVVVVVVVVVVVVVVVVVVVVVVVVVVPPPPPCPVPCDLVNLVVCVVVVVADPVRSVVVVVVVVVVVVVD

Secondary structure (DSSP, 8-state):
-HHHHHHHHHHHHHHHHHHHHHHHHHHHHHHHHHHHS-------PPPHHHHHHHHHTTSS-HHHHHHHHHHHHHHHHH-

Sequence (79 aa):
MILLGSVLQEILPSTILLIVLVIIGGVIILRARKMAKGSPKSEMPFTLAELRKLHKRGELSDEEFKRAKASMINKARKQ